Protein AF-A0AAW2GTX5-F1 (afdb_monomer)

Foldseek 3Di:
DPPPCDPVNLLVVLLPDPDLVVLLVSLCVNVHDDPVSNVVSVVSVVVSVVVVVVPPPCPPPDPVVPDDPPDDVPDDDDDDDDDDDDDDDDPDDPDDDPCCPVVDDPPDDPPDDPPPPDPPDDDD

pLDDT: mean 73.13, std 18.09, range [38.38, 96.94]

Sequence (124 aa):
MHYAFAVPTFVTFLRDLETPYEVKEYVRVYVGDTKQSMEFAKQFLEKRSKLRSAQRPQAQADDLCKPAPAVNPNASTEFQEVKGKSKKPKKGKMFKVDNRILGFSVTAAPDRINVGDRDYGEGV

Organism: NCBI:txid286306

Structure (mmCIF, N/CA/C/O backbone):
data_AF-A0AAW2GTX5-F1
#
_entry.id   AF-A0AAW2GTX5-F1
#
loop_
_atom_site.group_PDB
_atom_site.id
_atom_site.type_symbol
_atom_site.label_atom_id
_atom_site.label_alt_id
_atom_site.label_comp_id
_atom_site.label_asym_id
_atom_site.label_entity_id
_atom_site.label_seq_id
_atom_site.pdbx_PDB_ins_code
_atom_site.Cartn_x
_atom_site.Cartn_y
_atom_site.Cartn_z
_atom_site.occupancy
_atom_site.B_iso_or_equiv
_atom_site.auth_seq_id
_atom_site.auth_comp_id
_atom_site.auth_asym_id
_atom_site.auth_atom_id
_atom_site.pdbx_PDB_model_num
ATOM 1 N N . MET A 1 1 ? -23.403 -18.221 -2.933 1.00 39.31 1 MET A N 1
ATOM 2 C CA . MET A 1 1 ? -22.123 -18.446 -3.637 1.00 39.31 1 MET A CA 1
ATOM 3 C C . MET A 1 1 ? -21.013 -17.726 -2.881 1.00 39.31 1 MET A C 1
ATOM 5 O O . MET A 1 1 ? -20.733 -16.572 -3.171 1.00 39.31 1 MET A O 1
ATOM 9 N N . HIS A 1 2 ? -20.432 -18.358 -1.857 1.00 50.94 2 HIS A N 1
ATOM 10 C CA . HIS A 1 2 ? -19.198 -17.858 -1.248 1.00 50.94 2 HIS A CA 1
ATOM 11 C C . HIS A 1 2 ? -18.059 -18.258 -2.182 1.00 50.94 2 HIS A C 1
ATOM 13 O O . HIS A 1 2 ? -17.589 -19.39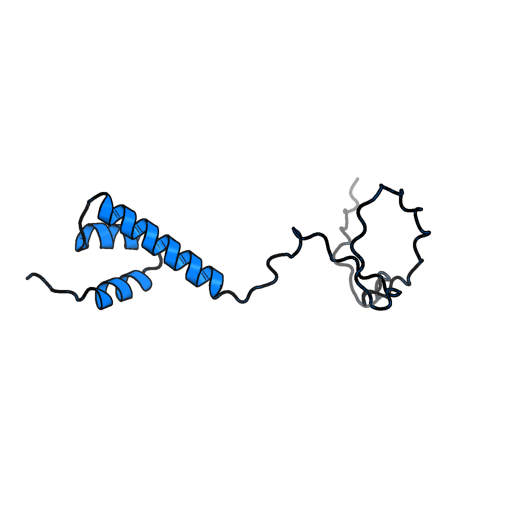3 -2.142 1.00 50.94 2 HIS A O 1
ATOM 19 N N . TYR A 1 3 ? -17.678 -17.360 -3.088 1.00 56.09 3 TYR A N 1
ATOM 20 C CA . TYR A 1 3 ? -16.451 -17.531 -3.848 1.00 56.09 3 TYR A CA 1
ATOM 21 C C . TYR A 1 3 ? -15.309 -17.503 -2.838 1.00 56.09 3 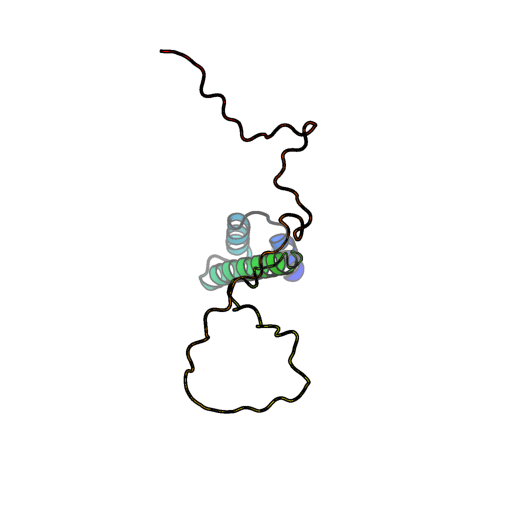TYR A C 1
ATOM 23 O O . TYR A 1 3 ? -14.978 -16.450 -2.298 1.00 56.09 3 TYR A O 1
ATOM 31 N N . ALA A 1 4 ? -14.732 -18.669 -2.549 1.00 58.78 4 ALA A N 1
ATOM 32 C CA . ALA A 1 4 ? -13.454 -18.772 -1.866 1.00 58.78 4 ALA A CA 1
ATOM 33 C C . ALA A 1 4 ? -12.380 -18.239 -2.822 1.00 58.78 4 ALA A C 1
ATOM 35 O O . ALA A 1 4 ? -11.630 -18.988 -3.444 1.00 58.78 4 ALA A O 1
ATOM 36 N N . PHE A 1 5 ? -12.371 -16.923 -3.017 1.00 65.00 5 PHE A N 1
ATOM 37 C CA . PHE A 1 5 ? -11.315 -16.247 -3.735 1.00 65.00 5 PHE A CA 1
ATOM 38 C C . PHE A 1 5 ? -10.067 -16.419 -2.880 1.00 65.00 5 PHE A C 1
ATOM 40 O O . PHE A 1 5 ? -10.000 -15.930 -1.751 1.00 65.00 5 PHE A O 1
ATOM 47 N N . ALA A 1 6 ? -9.115 -17.209 -3.370 1.00 84.19 6 ALA A N 1
ATOM 48 C CA . ALA A 1 6 ? -7.899 -17.470 -2.626 1.00 84.19 6 ALA A CA 1
ATOM 49 C C . ALA A 1 6 ? -7.213 -16.131 -2.306 1.00 84.19 6 ALA A C 1
ATOM 51 O O . ALA A 1 6 ? -7.101 -15.256 -3.169 1.00 84.19 6 ALA A O 1
ATOM 52 N N . VAL A 1 7 ? -6.741 -15.975 -1.065 1.00 84.50 7 VAL A N 1
ATOM 53 C CA . VAL A 1 7 ? -6.067 -14.752 -0.591 1.00 84.50 7 VAL A CA 1
ATOM 54 C C . VAL A 1 7 ? -4.974 -14.261 -1.563 1.00 84.50 7 VAL A C 1
ATOM 56 O O . VAL A 1 7 ? -4.935 -13.060 -1.834 1.00 84.50 7 VAL A O 1
ATOM 59 N N . PRO A 1 8 ? -4.136 -15.128 -2.175 1.00 89.19 8 PRO A N 1
ATOM 60 C CA . PRO A 1 8 ? -3.142 -14.690 -3.161 1.00 89.19 8 PRO A CA 1
ATOM 61 C C . PRO A 1 8 ? -3.743 -14.029 -4.409 1.00 89.19 8 PRO A C 1
ATOM 63 O O . PRO A 1 8 ? -3.176 -13.069 -4.938 1.00 89.19 8 PRO A O 1
ATOM 66 N N . THR A 1 9 ? -4.901 -14.505 -4.868 1.00 91.12 9 THR A N 1
ATOM 67 C CA . THR A 1 9 ? -5.605 -13.936 -6.020 1.00 91.12 9 THR A CA 1
ATOM 68 C C . THR A 1 9 ? -6.149 -12.553 -5.672 1.00 91.12 9 THR A C 1
ATOM 70 O O . THR A 1 9 ? -5.983 -11.622 -6.457 1.00 91.12 9 THR A O 1
ATOM 73 N N . PHE A 1 10 ? -6.714 -12.377 -4.468 1.00 90.69 10 PHE A N 1
ATOM 74 C CA . PHE A 1 10 ? -7.217 -11.074 -4.001 1.00 90.69 10 PHE A CA 1
ATOM 75 C C . PHE A 1 10 ? -6.102 -10.042 -3.912 1.00 90.69 10 PHE A C 1
ATOM 77 O O . PHE A 1 10 ? -6.218 -8.935 -4.427 1.00 90.69 10 PHE A O 1
ATOM 84 N N . VAL A 1 11 ? -4.982 -10.431 -3.308 1.00 91.56 11 VAL A N 1
ATOM 85 C CA . VAL A 1 11 ? -3.820 -9.554 -3.161 1.00 91.56 11 VAL A CA 1
ATOM 86 C C . VAL A 1 11 ? -3.224 -9.190 -4.522 1.00 91.56 11 VAL A C 1
ATOM 88 O O . VAL A 1 11 ? -2.742 -8.074 -4.692 1.00 91.56 11 VAL A O 1
ATOM 91 N N . THR A 1 12 ? -3.260 -10.097 -5.500 1.00 92.44 12 THR A N 1
ATOM 92 C CA . THR A 1 12 ? -2.811 -9.800 -6.868 1.00 92.44 12 THR A CA 1
ATOM 93 C C . THR A 1 12 ? -3.730 -8.793 -7.542 1.00 92.44 12 THR A C 1
ATOM 95 O O . THR A 1 12 ? -3.242 -7.759 -7.974 1.00 92.44 12 THR A O 1
ATOM 98 N N . PHE A 1 13 ? -5.043 -9.006 -7.484 1.00 93.44 13 PHE A N 1
ATOM 99 C CA . PHE A 1 13 ? -6.025 -8.037 -7.967 1.00 93.44 13 PHE A CA 1
ATOM 100 C C . PHE A 1 13 ? -5.845 -6.642 -7.334 1.00 93.44 13 PHE A C 1
ATOM 102 O O . PHE A 1 13 ? -5.796 -5.641 -8.041 1.00 93.44 13 PHE A O 1
ATOM 109 N N . LEU A 1 14 ? -5.656 -6.556 -6.011 1.00 94.38 14 LEU A N 1
ATOM 110 C CA . LEU A 1 14 ? -5.440 -5.271 -5.330 1.00 94.38 14 LEU A CA 1
ATOM 111 C C . LEU A 1 14 ? -4.156 -4.546 -5.769 1.00 94.38 14 LEU A C 1
ATOM 113 O O . LEU A 1 14 ? -4.058 -3.324 -5.619 1.00 94.38 14 LEU A O 1
ATOM 117 N N . ARG A 1 15 ? -3.142 -5.271 -6.263 1.00 92.38 15 ARG A N 1
ATOM 118 C CA . ARG A 1 15 ? -1.906 -4.654 -6.770 1.00 92.38 15 ARG A CA 1
ATOM 119 C C . ARG A 1 15 ? -2.131 -3.920 -8.087 1.00 92.38 15 ARG A C 1
ATOM 121 O O . ARG A 1 15 ? -1.477 -2.898 -8.279 1.00 92.38 15 ARG A O 1
ATOM 128 N N . ASP A 1 16 ? -3.062 -4.398 -8.907 1.00 93.00 16 ASP A N 1
ATOM 129 C CA . ASP A 1 16 ? -3.348 -3.859 -10.240 1.00 93.00 16 ASP A CA 1
ATOM 130 C C . ASP A 1 16 ? -4.255 -2.615 -10.197 1.00 93.00 16 ASP A C 1
ATOM 132 O O . ASP A 1 16 ? -4.331 -1.864 -11.163 1.00 93.00 16 ASP A O 1
ATOM 136 N N . LEU A 1 17 ? -4.905 -2.348 -9.058 1.00 94.69 17 LEU A N 1
ATOM 137 C CA . LEU A 1 17 ? -5.723 -1.149 -8.859 1.00 94.69 17 LEU A CA 1
ATOM 138 C C . LEU A 1 17 ? -4.863 0.115 -8.768 1.00 94.69 17 LEU A C 1
ATOM 140 O O . LEU A 1 17 ? -4.028 0.257 -7.865 1.00 94.69 17 LEU A O 1
ATOM 144 N N . GLU A 1 18 ? -5.111 1.087 -9.640 1.00 87.00 18 GLU A N 1
ATOM 145 C CA . GLU A 1 18 ? -4.313 2.312 -9.690 1.00 87.00 18 GLU A CA 1
ATOM 146 C C . GLU A 1 18 ? -4.636 3.261 -8.534 1.00 87.00 18 GLU A C 1
ATOM 148 O O . GLU A 1 18 ? -3.726 3.842 -7.925 1.00 87.00 18 GLU A O 1
ATOM 153 N N . THR A 1 19 ? -5.913 3.389 -8.165 1.00 93.31 19 THR A N 1
ATOM 154 C CA . THR A 1 19 ? -6.318 4.399 -7.188 1.00 93.31 19 THR A CA 1
ATOM 155 C C . THR A 1 19 ? -6.332 3.863 -5.748 1.00 93.31 19 THR A C 1
ATOM 157 O O . THR A 1 19 ? -6.767 2.741 -5.476 1.00 93.31 19 THR A O 1
ATOM 160 N N . PRO A 1 20 ? -5.888 4.663 -4.758 1.00 93.62 20 PRO A N 1
ATOM 161 C CA . PRO A 1 20 ? -5.986 4.296 -3.343 1.00 93.62 20 PRO A CA 1
ATOM 162 C C . PRO A 1 20 ? -7.424 4.086 -2.854 1.00 93.62 20 PRO A C 1
ATOM 164 O O . PRO A 1 20 ? -7.643 3.365 -1.880 1.00 93.62 20 PRO A O 1
ATOM 167 N N . TYR A 1 21 ? -8.387 4.757 -3.488 1.00 96.25 21 TYR A N 1
ATOM 168 C CA . TYR A 1 21 ? -9.797 4.706 -3.115 1.00 96.25 21 TYR A CA 1
ATOM 169 C C . TYR A 1 21 ? -10.422 3.366 -3.488 1.00 96.25 21 TYR A C 1
ATOM 171 O O . TYR A 1 21 ? -11.062 2.753 -2.639 1.00 96.25 21 TYR A O 1
ATOM 179 N N . GLU A 1 22 ? -10.155 2.867 -4.696 1.00 95.38 22 GLU A N 1
ATOM 180 C CA . GLU A 1 22 ? -10.625 1.548 -5.124 1.00 95.38 22 GLU A CA 1
ATOM 181 C C . GLU A 1 22 ? -10.090 0.455 -4.206 1.00 95.38 22 GLU A C 1
ATOM 183 O O . GLU A 1 22 ? -10.860 -0.371 -3.734 1.00 95.38 22 GLU A O 1
ATOM 188 N N . VAL A 1 23 ? -8.798 0.488 -3.857 1.00 96.19 23 VAL A N 1
ATOM 189 C CA . VAL A 1 23 ? -8.216 -0.489 -2.921 1.00 96.19 23 VAL A CA 1
ATOM 190 C C . VAL A 1 23 ? -8.987 -0.518 -1.598 1.00 96.19 23 VAL A C 1
ATOM 192 O O . VAL A 1 23 ? -9.300 -1.596 -1.097 1.00 96.19 23 VAL A O 1
ATOM 195 N N . LYS A 1 24 ? -9.322 0.648 -1.030 1.00 95.62 24 LYS A N 1
ATOM 196 C CA . LYS A 1 24 ? -10.096 0.724 0.218 1.00 95.62 24 LYS A CA 1
ATOM 197 C C . LYS A 1 24 ? -11.510 0.178 0.049 1.00 95.62 24 LYS A C 1
ATOM 199 O O . LYS A 1 24 ? -11.965 -0.554 0.920 1.00 95.62 24 LYS A O 1
ATOM 204 N N . GLU A 1 25 ? -12.176 0.501 -1.054 1.00 95.12 25 GLU A N 1
ATOM 205 C CA . GLU A 1 25 ? -13.542 0.048 -1.318 1.00 95.12 25 GLU A CA 1
ATOM 206 C C . GLU A 1 25 ? -13.602 -1.466 -1.539 1.00 95.12 25 GLU A C 1
ATOM 208 O O . GLU A 1 25 ? -14.412 -2.149 -0.921 1.00 95.12 25 GLU A O 1
ATOM 213 N N . TYR A 1 26 ? -12.679 -2.027 -2.322 1.00 95.38 26 TYR A N 1
ATOM 214 C CA . TYR A 1 26 ? -12.585 -3.473 -2.513 1.00 95.38 26 TYR A CA 1
ATOM 215 C C . TYR A 1 26 ? -12.232 -4.198 -1.211 1.00 95.38 26 TYR A C 1
ATOM 217 O O . TYR A 1 26 ? -12.801 -5.245 -0.914 1.00 95.38 26 TYR A O 1
ATOM 225 N N . VAL A 1 27 ? -11.355 -3.640 -0.375 1.00 95.19 27 VAL A N 1
ATOM 226 C CA . VAL A 1 27 ? -11.116 -4.201 0.962 1.00 95.19 27 VAL A CA 1
ATOM 227 C C . VAL A 1 27 ? -12.385 -4.139 1.819 1.00 95.19 27 VAL A C 1
ATOM 229 O O . VAL A 1 27 ? -12.736 -5.133 2.448 1.00 95.19 27 VAL A O 1
ATOM 232 N N . ARG A 1 28 ? -13.124 -3.027 1.806 1.00 94.69 28 ARG A N 1
ATOM 233 C CA . ARG A 1 28 ? -14.381 -2.877 2.554 1.00 94.69 28 ARG A CA 1
ATOM 234 C C . ARG A 1 28 ? -15.450 -3.878 2.105 1.00 94.69 28 ARG A C 1
ATOM 236 O O . ARG A 1 28 ? -16.102 -4.481 2.950 1.00 94.69 28 ARG A O 1
ATOM 243 N N . VAL A 1 29 ? -15.601 -4.086 0.797 1.00 93.50 29 VAL A N 1
ATOM 244 C CA . VAL A 1 29 ? -16.616 -4.977 0.209 1.00 93.50 29 VAL A CA 1
ATOM 245 C C . VAL A 1 29 ? -16.281 -6.456 0.426 1.00 93.50 29 VAL A C 1
ATOM 247 O O . VAL A 1 29 ? -17.174 -7.236 0.741 1.00 93.50 29 VAL A O 1
ATOM 250 N N . TYR A 1 30 ? -15.012 -6.851 0.270 1.00 91.44 30 TYR A N 1
ATOM 251 C CA . TYR A 1 30 ? -14.615 -8.266 0.282 1.00 91.44 30 TYR A CA 1
ATOM 252 C C . TYR A 1 30 ? -14.055 -8.753 1.627 1.00 91.44 30 TYR A C 1
ATOM 254 O O . TYR A 1 30 ? -14.164 -9.937 1.933 1.00 91.44 30 TYR A O 1
ATOM 262 N N . VAL A 1 31 ? -13.460 -7.865 2.432 1.00 91.12 31 VAL A N 1
ATOM 263 C CA . VAL A 1 31 ? -12.924 -8.183 3.773 1.00 91.12 31 VAL A CA 1
ATOM 264 C C . VAL A 1 31 ? -13.862 -7.684 4.878 1.00 91.12 31 VAL A C 1
ATOM 266 O O . VAL A 1 31 ? -13.949 -8.300 5.937 1.00 91.12 31 VAL A O 1
ATOM 269 N N . GLY A 1 32 ? -14.584 -6.588 4.635 1.00 93.00 32 GLY A N 1
ATOM 270 C CA . GLY A 1 32 ? -15.579 -6.020 5.545 1.00 93.00 32 GLY A CA 1
ATOM 271 C C . GLY A 1 32 ? -15.226 -4.612 6.025 1.00 93.00 32 GLY A C 1
ATOM 272 O O . GLY A 1 32 ? -14.073 -4.183 5.966 1.00 93.00 32 GLY A O 1
ATOM 273 N N . ASP A 1 33 ? -16.221 -3.901 6.554 1.00 95.00 33 ASP A N 1
ATOM 274 C CA . ASP A 1 33 ? -16.097 -2.525 7.050 1.00 95.00 33 ASP A CA 1
ATOM 275 C C . ASP A 1 33 ? -15.724 -2.492 8.541 1.00 95.00 33 ASP A C 1
ATOM 277 O O . ASP A 1 33 ? -16.516 -2.152 9.420 1.00 95.00 33 ASP A O 1
ATOM 281 N N . THR A 1 34 ? -14.508 -2.943 8.849 1.00 96.44 34 THR A N 1
ATOM 282 C CA . THR A 1 34 ? -13.964 -2.918 10.212 1.00 96.44 34 THR A CA 1
ATOM 283 C C . THR A 1 34 ? -12.732 -2.028 10.283 1.00 96.44 34 THR A C 1
ATOM 285 O O . THR A 1 34 ? -12.018 -1.841 9.295 1.00 96.44 34 THR A O 1
ATOM 288 N N . LYS A 1 35 ? -12.414 -1.529 11.484 1.00 95.44 35 LYS A N 1
ATOM 289 C CA . LYS A 1 35 ? -11.167 -0.778 11.712 1.00 95.44 35 LYS A CA 1
ATOM 290 C C . LYS A 1 35 ? -9.932 -1.571 11.267 1.00 95.44 35 LYS A C 1
ATOM 292 O O . LYS A 1 35 ? -9.031 -0.986 10.679 1.00 95.44 35 LYS A O 1
ATOM 297 N N . GLN A 1 36 ? -9.927 -2.889 11.483 1.00 95.88 36 GLN A N 1
ATOM 298 C CA . GLN A 1 36 ? -8.824 -3.768 11.084 1.00 95.88 36 GLN A CA 1
ATOM 299 C C . GLN A 1 36 ? -8.690 -3.861 9.559 1.00 95.88 36 GLN A C 1
ATOM 301 O O . GLN A 1 36 ? -7.585 -3.736 9.037 1.00 95.88 36 GLN A O 1
ATOM 306 N N . SER A 1 37 ? -9.803 -4.001 8.831 1.00 95.06 37 SER A N 1
ATOM 307 C CA . SER A 1 37 ? -9.803 -4.013 7.361 1.00 95.06 37 SER A CA 1
ATOM 308 C C . SER A 1 37 ? -9.290 -2.689 6.787 1.00 95.06 37 SER A C 1
ATOM 310 O O . SER A 1 37 ? -8.468 -2.667 5.869 1.00 95.06 37 SER A O 1
ATOM 312 N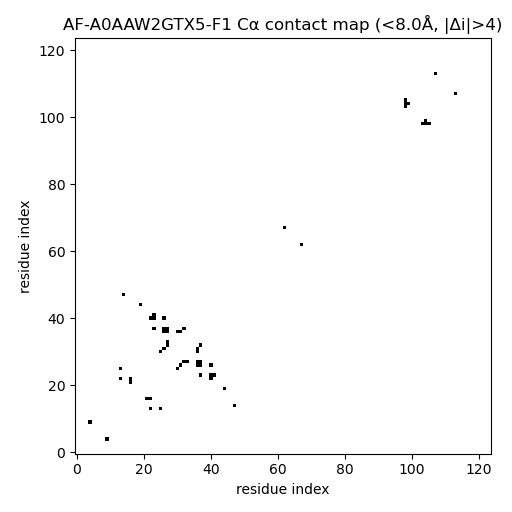 N . MET A 1 38 ? -9.718 -1.564 7.366 1.00 94.81 38 MET A N 1
ATOM 313 C CA . MET A 1 38 ? -9.279 -0.233 6.937 1.00 94.81 38 MET A CA 1
ATOM 314 C C . MET A 1 38 ? -7.800 0.021 7.247 1.00 94.81 38 MET A C 1
ATOM 316 O O . MET A 1 38 ? -7.090 0.647 6.454 1.00 94.81 38 MET A O 1
ATOM 320 N N . GLU A 1 39 ? -7.311 -0.492 8.374 1.00 96.94 39 GLU A N 1
ATOM 321 C CA . GLU A 1 39 ? -5.896 -0.440 8.728 1.00 96.94 39 GLU A CA 1
ATOM 322 C C . GLU A 1 39 ? -5.048 -1.319 7.802 1.00 96.94 39 GLU A C 1
ATOM 324 O O . GLU A 1 39 ? -4.011 -0.865 7.312 1.00 96.94 39 GLU A O 1
ATOM 329 N N . PHE A 1 40 ? -5.528 -2.517 7.459 1.00 95.81 40 PHE A N 1
ATOM 330 C CA . PHE A 1 40 ? -4.911 -3.362 6.439 1.00 95.81 40 PHE A CA 1
ATOM 331 C C . PHE A 1 40 ? -4.789 -2.628 5.097 1.00 95.81 40 PHE A C 1
ATOM 333 O O . PHE A 1 40 ? -3.698 -2.583 4.529 1.00 95.81 40 PHE A O 1
ATOM 340 N N . ALA A 1 41 ? -5.859 -1.987 4.611 1.00 96.06 41 ALA A N 1
ATOM 341 C CA . ALA A 1 41 ? -5.820 -1.226 3.359 1.00 96.06 41 ALA A CA 1
ATOM 342 C C . ALA A 1 41 ? -4.770 -0.099 3.401 1.00 96.06 41 ALA A C 1
ATOM 344 O O . ALA A 1 41 ? -4.030 0.111 2.436 1.00 96.06 41 ALA A O 1
ATOM 345 N N . LYS A 1 42 ? -4.656 0.602 4.538 1.00 96.44 42 LYS A N 1
ATOM 346 C CA . LYS A 1 42 ? -3.634 1.638 4.750 1.00 96.44 42 LYS A CA 1
ATOM 347 C C . LYS A 1 42 ? -2.220 1.052 4.683 1.00 96.44 42 LYS A C 1
ATOM 349 O O . LYS A 1 42 ? -1.388 1.565 3.936 1.00 96.44 42 LYS A O 1
ATOM 354 N N . GLN A 1 43 ? -1.956 -0.023 5.423 1.00 96.94 43 GLN A N 1
ATOM 355 C CA . GLN A 1 43 ? -0.646 -0.678 5.446 1.00 96.94 43 GLN A CA 1
ATOM 356 C C . GLN A 1 43 ? -0.275 -1.276 4.081 1.00 96.94 43 GLN A C 1
ATOM 358 O O . GLN A 1 43 ? 0.886 -1.220 3.673 1.00 96.94 43 GLN A O 1
ATOM 363 N N . PHE A 1 44 ? -1.251 -1.818 3.348 1.00 95.62 44 PHE A N 1
ATOM 364 C CA . PHE A 1 44 ? -1.059 -2.335 1.996 1.00 95.62 44 PHE A CA 1
ATOM 365 C C . PHE A 1 44 ? -0.564 -1.238 1.045 1.00 95.62 44 PHE A C 1
ATOM 367 O O . PHE A 1 44 ? 0.459 -1.405 0.377 1.00 95.62 44 PHE A O 1
ATOM 374 N N . LEU A 1 45 ? -1.238 -0.084 1.035 1.00 95.38 45 LEU A N 1
ATOM 375 C CA . LEU A 1 45 ? -0.846 1.071 0.223 1.00 95.38 45 LEU A CA 1
ATOM 376 C C . LEU A 1 45 ? 0.523 1.632 0.634 1.00 95.38 45 LEU A C 1
ATOM 378 O O . LEU A 1 45 ? 1.316 2.010 -0.230 1.00 95.38 45 LEU A O 1
ATOM 382 N N . GLU A 1 46 ? 0.831 1.642 1.932 1.00 94.94 46 GLU A N 1
ATOM 383 C CA . GLU A 1 46 ? 2.135 2.068 2.443 1.00 94.94 46 GLU A CA 1
ATOM 384 C C . GLU A 1 46 ? 3.264 1.148 1.951 1.00 94.94 46 GLU A C 1
ATOM 386 O O . GLU A 1 46 ? 4.273 1.625 1.425 1.00 94.94 46 GLU A O 1
ATOM 391 N N . LYS A 1 47 ? 3.081 -0.178 2.048 1.00 94.44 47 LYS A N 1
ATOM 392 C CA . LYS A 1 47 ? 4.036 -1.162 1.513 1.00 94.44 47 LYS A CA 1
ATOM 393 C C . LYS A 1 47 ? 4.196 -1.019 -0.000 1.00 94.44 47 LYS A C 1
ATOM 395 O O . LYS A 1 47 ? 5.324 -1.016 -0.490 1.00 94.44 47 LYS A O 1
ATOM 400 N N . ARG A 1 48 ? 3.095 -0.836 -0.738 1.00 92.19 48 ARG A N 1
ATOM 401 C CA . ARG A 1 48 ? 3.111 -0.616 -2.194 1.00 92.19 48 ARG A CA 1
ATOM 402 C C . ARG A 1 48 ? 3.924 0.622 -2.575 1.00 92.19 48 ARG A C 1
ATOM 404 O O . ARG A 1 48 ? 4.750 0.551 -3.483 1.00 92.19 48 ARG A O 1
ATOM 411 N N . SER A 1 49 ? 3.734 1.729 -1.857 1.00 91.50 49 SER A N 1
ATOM 412 C CA . SER A 1 49 ? 4.495 2.966 -2.064 1.00 91.50 49 SER A CA 1
ATOM 413 C C . SER A 1 49 ? 5.996 2.751 -1.849 1.00 91.50 49 SER A C 1
ATOM 415 O O . SER A 1 49 ? 6.791 3.091 -2.725 1.00 91.50 49 SER A O 1
ATOM 417 N N . LYS A 1 50 ? 6.379 2.086 -0.746 1.00 91.81 50 LYS A N 1
ATOM 418 C CA . LYS A 1 50 ? 7.783 1.767 -0.423 1.00 91.81 50 LYS A CA 1
ATOM 419 C C . LYS A 1 50 ? 8.453 0.920 -1.505 1.00 91.81 50 LYS A C 1
ATOM 421 O O . LYS A 1 50 ? 9.561 1.240 -1.932 1.00 91.81 50 LYS A O 1
ATOM 426 N N . LEU A 1 51 ? 7.773 -0.124 -1.982 1.00 88.88 51 LEU A N 1
ATOM 427 C CA . LEU A 1 51 ? 8.282 -0.979 -3.060 1.00 88.88 51 LEU A CA 1
ATOM 428 C C . LEU A 1 51 ? 8.482 -0.188 -4.357 1.00 88.88 51 LEU A C 1
ATOM 430 O O . LEU A 1 51 ? 9.524 -0.311 -4.996 1.00 88.88 51 LEU A O 1
ATOM 434 N N . ARG A 1 52 ? 7.532 0.686 -4.711 1.00 87.31 52 ARG A N 1
ATOM 435 C CA . ARG A 1 52 ? 7.636 1.531 -5.908 1.00 87.31 52 ARG A CA 1
ATOM 436 C C . ARG A 1 52 ? 8.746 2.578 -5.789 1.00 87.31 52 ARG A C 1
ATOM 438 O O . ARG A 1 52 ? 9.418 2.866 -6.773 1.00 87.31 52 ARG A O 1
ATOM 445 N N . SER A 1 53 ? 8.965 3.140 -4.598 1.00 85.12 53 SER A N 1
ATOM 446 C CA . SER A 1 53 ? 10.094 4.044 -4.352 1.00 85.12 53 SER A CA 1
ATOM 447 C C . SER A 1 53 ? 11.443 3.330 -4.375 1.00 85.12 53 SER A C 1
ATOM 449 O O . SER A 1 53 ? 12.400 3.916 -4.860 1.00 85.12 53 SER A O 1
ATOM 451 N N . ALA A 1 54 ? 11.515 2.082 -3.905 1.00 85.06 54 ALA A N 1
ATOM 452 C CA . ALA A 1 54 ? 12.744 1.290 -3.903 1.00 85.06 54 ALA A CA 1
ATOM 453 C C . ALA A 1 54 ? 13.124 0.768 -5.300 1.00 85.06 54 ALA A C 1
ATOM 455 O O . ALA A 1 54 ? 14.299 0.569 -5.579 1.00 85.06 54 ALA A O 1
ATOM 456 N N . GLN A 1 55 ? 12.137 0.550 -6.177 1.00 78.50 55 GLN A N 1
ATOM 457 C CA . GLN A 1 55 ? 12.364 0.157 -7.572 1.00 78.50 55 GLN A CA 1
ATOM 458 C C . GLN A 1 55 ? 12.761 1.318 -8.481 1.00 78.50 55 GLN A C 1
ATOM 460 O O . GLN A 1 55 ? 13.257 1.077 -9.582 1.00 78.50 55 GLN A O 1
ATOM 465 N N . ARG A 1 56 ? 12.563 2.573 -8.056 1.00 73.25 56 ARG A N 1
ATOM 466 C CA . ARG A 1 56 ? 13.212 3.672 -8.764 1.00 73.25 56 ARG A CA 1
ATOM 467 C C . ARG A 1 56 ? 14.717 3.483 -8.567 1.00 73.25 56 ARG A C 1
ATOM 469 O O . ARG A 1 56 ? 15.133 3.412 -7.409 1.00 73.25 56 ARG A O 1
ATOM 476 N N . PRO A 1 57 ?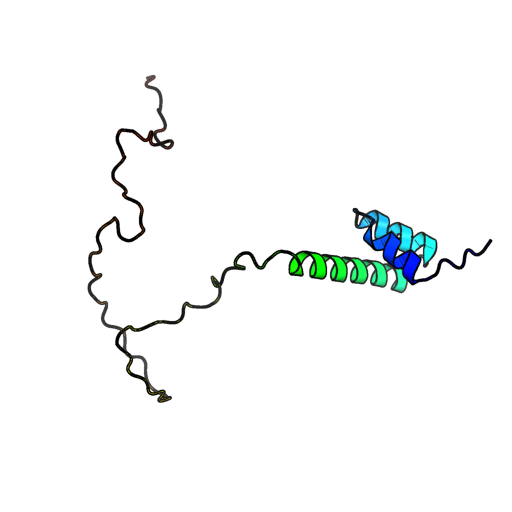 15.525 3.386 -9.646 1.00 64.62 57 PRO A N 1
ATOM 477 C CA . PRO A 1 57 ? 16.969 3.455 -9.494 1.00 64.62 57 PRO A CA 1
ATOM 478 C C . PRO A 1 57 ? 17.236 4.684 -8.643 1.00 64.62 57 PRO A C 1
ATOM 480 O O . PRO A 1 57 ? 16.588 5.713 -8.849 1.00 64.62 57 PRO A O 1
ATOM 483 N N . GLN A 1 58 ? 18.078 4.505 -7.631 1.00 58.41 58 GLN A N 1
ATOM 484 C CA . GLN A 1 58 ? 18.479 5.500 -6.652 1.00 58.41 58 GLN A CA 1
ATOM 485 C C . GLN A 1 58 ? 19.111 6.676 -7.409 1.00 58.41 58 GLN A C 1
ATOM 487 O O . GLN A 1 58 ? 20.326 6.804 -7.500 1.00 58.41 58 GLN A O 1
ATOM 492 N N . ALA A 1 59 ? 18.275 7.490 -8.049 1.00 51.81 59 ALA A N 1
ATOM 493 C CA . ALA A 1 59 ? 18.638 8.722 -8.698 1.00 51.81 59 ALA A CA 1
ATOM 494 C C . ALA A 1 59 ? 18.987 9.616 -7.535 1.00 51.81 59 ALA A C 1
ATOM 496 O O . ALA A 1 59 ? 18.074 10.150 -6.910 1.00 51.81 59 ALA A O 1
ATOM 497 N N . GLN A 1 60 ? 20.279 9.580 -7.181 1.00 51.97 60 GLN A N 1
ATOM 498 C CA . GLN A 1 60 ? 20.968 10.498 -6.292 1.00 51.97 60 GLN A CA 1
ATOM 499 C C . GLN A 1 60 ? 19.972 11.136 -5.336 1.00 51.97 60 GLN A C 1
ATOM 501 O O . GLN A 1 60 ? 19.572 12.282 -5.515 1.00 51.97 60 GLN A O 1
ATOM 506 N N . ALA A 1 61 ? 19.483 10.348 -4.373 1.00 47.75 61 ALA A N 1
ATOM 507 C CA . ALA A 1 61 ? 18.902 10.948 -3.192 1.00 47.75 61 ALA A CA 1
ATOM 508 C C . ALA A 1 61 ? 20.080 11.659 -2.542 1.00 47.75 61 ALA A C 1
ATOM 510 O O . ALA A 1 61 ? 20.876 11.034 -1.847 1.00 47.75 61 ALA A O 1
ATOM 511 N N . ASP A 1 62 ? 20.234 12.904 -2.971 1.00 48.69 62 ASP A N 1
ATOM 512 C CA . ASP A 1 62 ? 21.117 13.936 -2.506 1.00 48.69 62 ASP A CA 1
ATOM 513 C C . ASP A 1 62 ? 21.807 13.537 -1.201 1.00 48.69 62 ASP A C 1
ATOM 515 O O . ASP A 1 62 ? 21.245 13.635 -0.107 1.00 48.69 62 ASP A O 1
ATOM 519 N N . ASP A 1 63 ? 23.091 13.205 -1.318 1.00 53.41 63 ASP A N 1
ATOM 520 C CA . ASP A 1 63 ? 24.086 13.341 -0.251 1.00 53.41 63 ASP A CA 1
ATOM 521 C C . ASP A 1 63 ? 24.218 14.824 0.198 1.00 53.41 63 ASP A C 1
ATOM 523 O O . ASP A 1 63 ? 25.229 15.233 0.751 1.00 53.41 63 ASP A O 1
ATOM 527 N N . LEU A 1 64 ? 23.192 15.663 0.001 1.00 57.09 64 LEU A N 1
ATOM 528 C CA . LEU A 1 64 ? 23.138 17.063 0.406 1.00 57.09 64 LEU A CA 1
ATOM 529 C C . LEU A 1 64 ? 22.982 17.218 1.926 1.00 57.09 64 LEU A C 1
ATOM 531 O O . LEU A 1 64 ? 23.275 18.279 2.470 1.00 57.09 64 LEU A O 1
ATOM 535 N N . CYS A 1 65 ? 22.549 16.170 2.637 1.00 59.81 65 CYS A N 1
ATOM 536 C CA . CYS A 1 65 ? 22.460 16.184 4.102 1.00 59.81 65 CYS A CA 1
ATOM 537 C C . CYS A 1 65 ? 23.692 15.575 4.796 1.00 59.81 65 CYS A C 1
ATOM 539 O O . CYS A 1 65 ? 23.806 15.642 6.021 1.00 59.81 65 CYS A O 1
ATOM 541 N N . LYS A 1 66 ? 24.644 15.010 4.044 1.00 54.09 66 LYS A N 1
ATOM 542 C CA . LYS A 1 66 ? 25.922 14.585 4.619 1.00 54.09 66 LYS A CA 1
ATOM 543 C C . LYS A 1 66 ? 26.968 15.653 4.319 1.00 54.09 66 LYS A C 1
ATOM 545 O O . LYS A 1 66 ? 27.157 15.996 3.155 1.00 54.09 66 LYS A O 1
ATOM 550 N N . PRO A 1 67 ? 27.665 16.205 5.328 1.00 56.62 67 PRO A N 1
ATOM 551 C CA . PRO A 1 67 ? 28.816 17.047 5.043 1.00 56.62 67 PRO A CA 1
ATOM 552 C C . PRO A 1 67 ? 29.811 16.222 4.218 1.00 56.62 67 PRO A C 1
ATOM 554 O O . PRO A 1 67 ? 30.173 15.111 4.610 1.00 56.62 67 PRO A O 1
ATOM 557 N N . ALA A 1 68 ? 30.203 16.751 3.058 1.00 60.69 68 ALA A N 1
ATOM 558 C CA . ALA A 1 68 ? 31.142 16.094 2.159 1.00 60.69 68 ALA A CA 1
ATOM 559 C C . ALA A 1 68 ? 32.419 15.680 2.922 1.00 60.69 68 ALA A C 1
ATOM 561 O O . ALA A 1 68 ? 32.956 16.496 3.683 1.00 60.69 68 ALA A O 1
ATOM 562 N N . PRO A 1 69 ? 32.934 14.449 2.735 1.00 59.03 69 PRO A N 1
ATOM 563 C CA . PRO A 1 69 ? 34.206 14.045 3.319 1.00 59.03 69 PRO A CA 1
ATOM 564 C C . PRO A 1 69 ? 35.313 14.977 2.822 1.00 59.03 69 PRO A C 1
ATOM 566 O O . PRO A 1 69 ? 35.517 15.128 1.617 1.00 59.03 69 PRO A O 1
ATOM 569 N N . ALA A 1 70 ? 36.029 15.621 3.743 1.00 60.81 70 ALA A N 1
ATOM 570 C CA . ALA A 1 70 ? 37.160 16.471 3.400 1.00 60.81 70 ALA A CA 1
ATOM 571 C C . ALA A 1 70 ? 38.328 15.598 2.912 1.00 60.81 70 ALA A C 1
ATOM 573 O O . ALA A 1 70 ? 39.134 15.118 3.707 1.00 60.81 70 ALA A O 1
ATOM 574 N N . VAL A 1 71 ? 38.415 15.369 1.602 1.00 55.88 71 VAL A N 1
ATOM 575 C CA . VAL A 1 71 ? 39.564 14.696 0.986 1.00 55.88 71 VAL A CA 1
ATOM 576 C C . VAL A 1 71 ? 40.712 15.700 0.912 1.00 55.88 71 VAL A C 1
ATOM 578 O O . VAL A 1 71 ? 40.676 16.651 0.134 1.00 55.88 71 VAL A O 1
ATOM 581 N N . ASN A 1 72 ? 41.722 15.515 1.762 1.00 59.66 72 ASN A N 1
ATOM 582 C CA . ASN A 1 72 ? 42.944 16.312 1.747 1.00 59.66 72 ASN A CA 1
ATOM 583 C C . ASN A 1 72 ? 43.999 15.565 0.907 1.00 59.66 72 ASN A C 1
ATOM 585 O O . ASN A 1 72 ? 44.404 14.475 1.312 1.00 59.66 72 ASN A O 1
ATOM 589 N N . PRO A 1 73 ? 44.462 16.100 -0.237 1.00 56.50 73 PRO A N 1
ATOM 590 C CA . PRO A 1 73 ? 45.341 15.373 -1.161 1.00 56.50 73 PRO A CA 1
ATOM 591 C C . PRO A 1 73 ? 46.749 15.066 -0.615 1.00 56.50 73 PRO A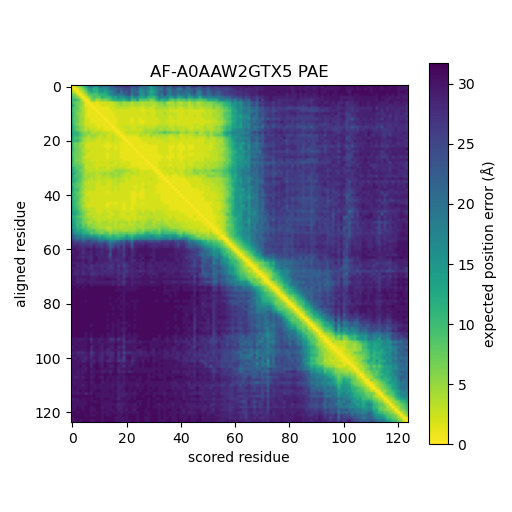 C 1
ATOM 593 O O . PRO A 1 73 ? 47.514 14.387 -1.288 1.00 56.50 73 PRO A O 1
ATOM 596 N N . ASN A 1 74 ? 47.087 15.510 0.603 1.00 56.41 74 ASN A N 1
ATOM 597 C CA . ASN A 1 74 ? 48.397 15.285 1.229 1.00 56.41 74 ASN A CA 1
ATOM 598 C C . ASN A 1 74 ? 48.377 14.349 2.455 1.00 56.41 74 ASN A C 1
ATOM 600 O O . ASN A 1 74 ? 49.351 14.321 3.206 1.00 56.41 74 ASN A O 1
ATOM 604 N N . ALA A 1 75 ? 47.301 13.601 2.711 1.00 50.78 75 ALA A N 1
ATOM 605 C CA . ALA A 1 75 ? 47.272 12.687 3.853 1.00 50.78 75 ALA A CA 1
ATOM 606 C C . ALA A 1 75 ? 47.890 11.325 3.490 1.00 50.78 75 ALA A C 1
ATOM 608 O O . ALA A 1 75 ? 47.213 10.440 2.971 1.00 50.78 75 ALA A O 1
ATOM 609 N N . SER A 1 76 ? 49.180 11.154 3.786 1.00 49.91 76 SER A N 1
ATOM 610 C CA . SER A 1 76 ? 49.771 9.826 3.952 1.00 49.91 76 SER A CA 1
ATOM 611 C C . SER A 1 76 ? 49.026 9.083 5.065 1.00 49.91 76 SER A C 1
ATOM 613 O O . SER A 1 76 ? 48.839 9.616 6.157 1.00 49.91 76 SER A O 1
ATOM 615 N N . THR A 1 77 ? 48.593 7.869 4.742 1.00 53.03 77 THR A N 1
ATOM 616 C CA . THR A 1 77 ? 48.030 6.833 5.614 1.00 53.03 77 THR A CA 1
ATOM 617 C C . THR A 1 77 ? 48.608 6.830 7.030 1.00 53.03 77 THR A C 1
ATOM 619 O O . THR A 1 77 ? 49.743 6.401 7.182 1.00 53.03 77 THR A O 1
ATOM 622 N N . GLU A 1 78 ? 47.823 7.236 8.034 1.00 45.00 78 GLU A N 1
ATOM 623 C CA . GLU A 1 78 ? 47.736 6.611 9.368 1.00 45.00 78 GLU A CA 1
ATOM 624 C C . GLU A 1 78 ? 46.634 7.306 10.190 1.00 45.00 78 GLU A C 1
ATOM 626 O O . GLU A 1 78 ? 46.600 8.530 10.317 1.00 45.00 78 GLU A O 1
ATOM 631 N N . PHE A 1 79 ? 45.680 6.532 10.707 1.00 42.56 79 PHE A N 1
ATOM 632 C CA . PHE A 1 79 ? 44.574 7.034 11.523 1.00 42.56 79 PHE A CA 1
ATOM 633 C C . PHE A 1 79 ? 45.066 7.196 12.968 1.00 42.56 79 PHE A C 1
ATOM 635 O O . PHE A 1 79 ? 45.383 6.202 13.616 1.00 42.56 79 PHE A O 1
ATOM 642 N N . GLN A 1 80 ? 45.100 8.423 13.496 1.00 41.69 80 GLN A N 1
ATOM 643 C CA . GLN A 1 80 ? 45.325 8.658 14.924 1.00 41.69 80 GLN A CA 1
ATOM 644 C C . GLN A 1 80 ? 44.221 9.556 15.489 1.00 41.69 80 GLN A C 1
ATOM 646 O O . GLN A 1 80 ? 44.116 10.744 15.180 1.00 41.69 80 GLN A O 1
ATOM 651 N N . GLU A 1 81 ? 43.361 8.955 16.309 1.00 50.41 81 GLU A N 1
ATOM 652 C CA . GLU A 1 81 ? 42.289 9.629 17.030 1.00 50.41 81 GLU A CA 1
ATOM 653 C C . GLU A 1 81 ? 42.896 10.503 18.139 1.00 50.41 81 GLU A C 1
ATOM 655 O O . GLU A 1 81 ? 43.404 9.998 19.140 1.00 50.41 81 GLU A O 1
ATOM 660 N N . VAL A 1 82 ? 42.871 11.830 17.967 1.00 38.38 82 VAL A N 1
ATOM 661 C CA . VAL A 1 82 ? 43.318 12.772 19.003 1.00 38.38 82 VAL A CA 1
ATOM 662 C C . VAL A 1 82 ? 42.223 13.774 19.360 1.00 38.38 82 VAL A C 1
ATOM 664 O O . VAL A 1 82 ? 41.910 14.730 18.653 1.00 38.38 82 VAL A O 1
ATOM 667 N N . LYS A 1 83 ? 41.645 13.542 20.538 1.00 46.62 83 LYS A N 1
ATOM 668 C CA . LYS A 1 83 ? 40.825 14.471 21.314 1.00 46.62 83 LYS A CA 1
ATOM 669 C C . LYS A 1 83 ? 41.613 15.766 21.566 1.00 46.62 83 LYS A C 1
ATOM 671 O O . LYS A 1 83 ? 42.538 15.765 22.373 1.00 46.62 83 LYS A O 1
ATOM 676 N N . GLY A 1 84 ? 41.231 16.892 20.952 1.00 48.53 84 GLY A N 1
ATOM 677 C CA . GLY A 1 84 ? 41.750 18.188 21.406 1.00 48.53 84 GLY A CA 1
ATOM 678 C C . GLY A 1 84 ? 41.601 19.403 20.487 1.00 48.53 84 GLY A C 1
ATOM 679 O O . GLY A 1 84 ? 42.268 19.508 19.469 1.00 48.53 84 GLY A O 1
ATOM 680 N N . LYS A 1 85 ? 40.853 20.389 21.001 1.00 45.25 85 LYS A N 1
ATOM 681 C CA . LYS A 1 85 ? 41.022 21.851 20.850 1.00 45.25 85 LYS A CA 1
ATOM 682 C C . LYS A 1 85 ? 40.957 22.456 19.437 1.00 45.25 85 LYS A C 1
ATOM 684 O O . LYS A 1 85 ? 41.875 22.392 18.628 1.00 45.25 85 LYS A O 1
ATOM 689 N N . SER A 1 86 ? 39.880 23.216 19.251 1.00 52.28 86 SER A N 1
ATOM 690 C CA . SER A 1 86 ? 39.606 24.180 18.187 1.00 52.28 86 SER A CA 1
ATOM 691 C C . SER A 1 86 ? 40.811 25.072 17.850 1.00 52.28 86 SER A C 1
ATOM 693 O O . SER A 1 86 ? 41.136 26.019 18.567 1.00 52.28 86 SER A O 1
ATOM 695 N N . LYS A 1 87 ? 41.437 24.818 16.695 1.00 53.88 87 LYS A N 1
ATOM 696 C CA . LYS A 1 87 ? 42.302 25.784 16.005 1.00 53.88 87 LYS A CA 1
ATOM 697 C C . LYS A 1 87 ? 41.538 26.355 14.814 1.00 53.88 87 LYS A C 1
ATOM 699 O O . LYS A 1 87 ? 41.120 25.616 13.929 1.00 53.88 87 LYS A O 1
ATOM 704 N N . LYS A 1 88 ? 41.344 27.679 14.805 1.00 61.69 88 LYS A N 1
ATOM 705 C CA . LYS A 1 88 ? 40.728 28.403 13.684 1.00 61.69 88 LYS A CA 1
ATOM 706 C C . LYS A 1 88 ? 41.533 28.125 12.403 1.00 61.69 88 LYS A C 1
ATOM 708 O O . LYS A 1 88 ? 42.740 28.387 12.409 1.00 61.69 88 LYS A O 1
ATOM 713 N N . PRO A 1 89 ? 40.917 27.635 11.315 1.00 61.03 89 PRO A N 1
ATOM 714 C CA . PRO A 1 89 ? 41.628 27.464 10.059 1.00 61.03 89 PR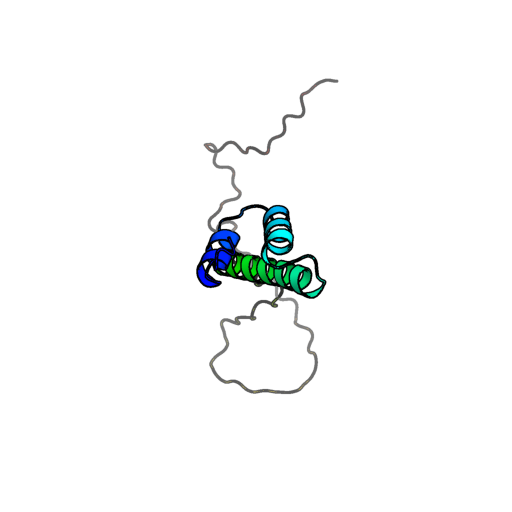O A CA 1
ATOM 715 C C . PRO A 1 89 ? 42.033 28.839 9.513 1.00 61.03 89 PRO A C 1
ATOM 717 O O . PRO A 1 89 ? 41.205 29.741 9.368 1.00 61.03 89 PRO A O 1
ATOM 720 N N . LYS A 1 90 ? 43.329 29.011 9.225 1.00 64.94 90 LYS A N 1
ATOM 721 C CA . LYS A 1 90 ? 43.835 30.141 8.437 1.00 64.94 90 LYS A CA 1
ATOM 722 C C . LYS A 1 90 ? 43.118 30.101 7.088 1.00 64.94 90 LYS A C 1
ATOM 724 O O . LYS A 1 90 ? 43.232 29.113 6.369 1.00 64.94 90 LYS A O 1
ATOM 729 N N . LYS A 1 91 ? 42.381 31.165 6.760 1.00 63.69 91 LYS A N 1
ATOM 730 C CA . LYS A 1 91 ? 41.693 31.330 5.475 1.00 63.69 91 LYS A CA 1
ATOM 731 C C . LYS A 1 91 ? 42.752 31.276 4.365 1.00 63.69 91 LYS A C 1
ATOM 733 O O . LYS A 1 91 ? 43.511 32.227 4.186 1.00 63.69 91 LYS A O 1
ATOM 738 N N . GLY A 1 92 ? 42.874 30.126 3.704 1.00 69.81 92 GLY A N 1
ATOM 739 C CA . GLY A 1 92 ? 43.776 29.950 2.571 1.00 69.81 92 GLY A CA 1
ATOM 740 C C . GLY A 1 92 ? 43.376 30.898 1.446 1.00 69.81 92 GLY A C 1
ATOM 741 O O . GLY A 1 92 ? 42.187 31.135 1.223 1.00 69.81 92 GLY A O 1
ATOM 742 N N . LYS A 1 93 ? 44.362 31.472 0.751 1.00 72.19 93 LYS A N 1
ATOM 743 C CA . LYS A 1 93 ? 44.106 32.218 -0.486 1.00 72.19 93 LYS A CA 1
ATOM 744 C C . LYS A 1 93 ? 43.443 31.252 -1.470 1.00 72.19 93 LYS A C 1
ATOM 746 O O . LYS A 1 93 ? 43.994 30.184 -1.723 1.00 72.19 93 LYS A O 1
ATOM 751 N N . MET A 1 94 ? 42.265 31.607 -1.981 1.00 69.19 94 MET A N 1
ATOM 752 C CA . MET A 1 94 ? 41.592 30.817 -3.014 1.00 69.19 94 MET A CA 1
ATOM 753 C C . MET A 1 94 ? 42.543 30.674 -4.204 1.00 69.19 94 MET A C 1
ATOM 755 O O . MET A 1 94 ? 43.043 31.681 -4.715 1.00 69.19 94 MET A O 1
ATOM 759 N N . PHE A 1 95 ? 42.830 29.437 -4.610 1.00 76.19 95 PHE A N 1
ATOM 760 C CA . PHE A 1 95 ? 43.607 29.199 -5.818 1.00 76.19 95 PHE A CA 1
ATOM 761 C C . PHE A 1 95 ? 42.746 29.645 -6.997 1.00 76.19 95 PHE A C 1
ATOM 763 O O . PHE A 1 95 ? 41.605 29.206 -7.135 1.00 76.19 95 PHE A O 1
ATOM 770 N N . LYS A 1 96 ? 43.252 30.581 -7.801 1.00 79.31 96 LYS A N 1
ATOM 771 C CA . LYS A 1 96 ? 42.553 30.999 -9.014 1.00 79.31 96 LYS A CA 1
ATOM 772 C C . LYS A 1 96 ? 42.639 29.840 -9.995 1.00 79.31 96 LYS A C 1
ATOM 774 O O . LYS A 1 96 ? 43.734 29.466 -10.402 1.00 79.31 96 LYS A O 1
ATOM 779 N N . VAL A 1 97 ? 41.495 29.266 -10.329 1.00 77.44 97 VAL A N 1
ATOM 780 C CA . VAL A 1 97 ? 41.395 28.188 -11.309 1.00 77.44 97 VAL A CA 1
ATOM 781 C C . VAL A 1 97 ? 40.866 28.767 -12.624 1.00 77.44 97 VAL A C 1
ATOM 783 O O . VAL A 1 97 ? 40.091 29.722 -12.593 1.00 77.44 97 VAL A O 1
ATOM 786 N N . ASP A 1 98 ? 41.314 28.232 -13.766 1.00 80.25 98 ASP A N 1
ATOM 787 C CA . ASP A 1 98 ? 40.801 28.608 -15.093 1.00 80.25 98 ASP A CA 1
ATOM 788 C C . ASP A 1 98 ? 39.284 28.349 -15.151 1.00 80.25 98 ASP A C 1
ATOM 790 O O . ASP A 1 98 ? 38.804 27.301 -14.709 1.00 80.25 98 ASP A O 1
ATOM 794 N N . ASN A 1 99 ? 38.533 29.294 -15.720 1.00 74.62 99 ASN A N 1
ATOM 795 C CA . ASN A 1 99 ? 37.077 29.225 -15.866 1.00 74.62 99 ASN A CA 1
ATOM 796 C C . ASN A 1 99 ? 36.601 27.959 -16.599 1.00 74.62 99 ASN A C 1
ATOM 798 O O . ASN A 1 99 ? 35.439 27.590 -16.476 1.00 74.62 99 ASN A O 1
ATOM 802 N N . ARG A 1 100 ? 37.484 27.291 -17.350 1.00 79.81 100 ARG A N 1
ATOM 803 C CA . ARG A 1 100 ? 37.186 26.062 -18.097 1.00 79.81 100 ARG A CA 1
ATOM 804 C C . ARG A 1 100 ? 37.299 24.769 -17.286 1.00 79.81 100 ARG A C 1
ATOM 806 O O . ARG A 1 100 ? 36.991 23.715 -17.836 1.00 79.81 100 ARG A O 1
ATOM 813 N N . ILE A 1 101 ? 37.724 24.794 -16.016 1.00 80.94 101 ILE A N 1
ATOM 814 C CA . ILE A 1 101 ? 37.966 23.550 -15.252 1.00 80.94 101 ILE A CA 1
ATOM 815 C C . ILE A 1 101 ? 36.729 22.650 -15.139 1.00 80.94 101 ILE A C 1
ATOM 817 O O . ILE A 1 101 ? 36.848 21.431 -15.088 1.00 80.94 101 ILE A O 1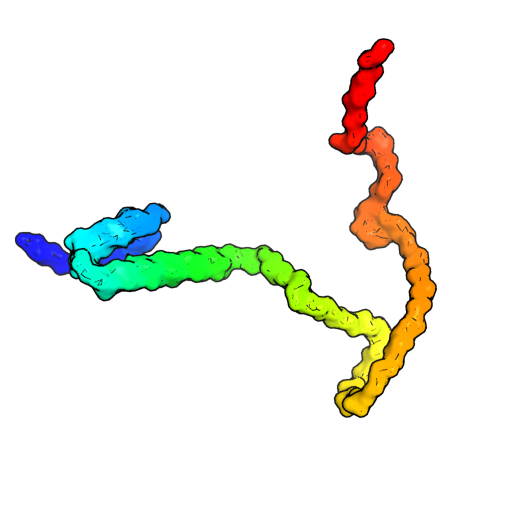
ATOM 821 N N . LEU A 1 102 ? 35.536 23.239 -15.137 1.00 79.38 102 LEU A N 1
ATOM 822 C CA . LEU A 1 102 ? 34.276 22.506 -15.042 1.00 79.38 102 LEU A CA 1
ATOM 823 C C . LEU A 1 102 ? 33.755 22.025 -16.410 1.00 79.38 102 LEU A C 1
ATOM 825 O O . LEU A 1 102 ? 32.615 21.584 -16.512 1.00 79.38 102 LEU A O 1
ATOM 829 N N . GLY A 1 103 ? 34.568 22.117 -17.468 1.00 79.12 103 GLY A N 1
ATOM 830 C CA . GLY A 1 103 ? 34.224 21.639 -18.810 1.00 79.12 103 GLY A CA 1
ATOM 831 C C . GLY A 1 103 ? 33.248 22.534 -19.581 1.00 79.12 103 GLY A C 1
ATOM 832 O O . GLY A 1 103 ? 32.844 22.177 -20.684 1.00 79.12 103 GLY A O 1
ATOM 833 N N . PHE A 1 104 ? 32.886 23.701 -19.043 1.00 72.31 104 PHE A N 1
ATOM 834 C CA . PHE A 1 104 ? 32.105 24.726 -19.733 1.00 72.31 104 PHE A CA 1
ATOM 835 C C . PHE A 1 104 ? 32.891 26.041 -19.782 1.00 72.31 104 PHE A C 1
ATOM 837 O O . PHE A 1 104 ? 33.603 26.377 -18.839 1.00 72.31 104 PHE A O 1
ATOM 844 N N . SER A 1 105 ? 32.784 26.798 -20.877 1.00 69.75 105 SER A N 1
ATOM 845 C CA . SER A 1 105 ? 33.320 28.162 -20.944 1.00 69.75 105 SER A CA 1
ATOM 846 C C . SER A 1 105 ? 32.189 29.175 -20.847 1.00 69.75 105 SER A C 1
ATOM 848 O O . SER A 1 105 ? 31.178 29.036 -21.527 1.00 69.75 105 SER A O 1
ATOM 850 N N . VAL A 1 106 ? 32.383 30.220 -20.042 1.00 66.94 106 VAL A N 1
ATOM 851 C CA . VAL A 1 106 ? 31.427 31.336 -19.894 1.00 66.94 106 VAL A CA 1
ATOM 852 C C . VAL A 1 106 ? 31.511 32.320 -21.071 1.00 66.94 106 VAL A C 1
ATOM 854 O O . VAL A 1 106 ? 30.637 33.161 -21.251 1.00 66.94 106 VAL A O 1
ATOM 857 N N . THR A 1 107 ? 32.543 32.212 -21.911 1.00 66.81 107 THR A N 1
ATOM 858 C CA . THR A 1 107 ? 32.601 32.944 -23.177 1.00 66.81 107 THR A CA 1
ATOM 859 C C . THR A 1 107 ? 31.485 32.447 -24.087 1.00 66.81 107 THR A C 1
ATOM 861 O O . THR A 1 107 ? 31.468 31.267 -24.445 1.00 66.81 107 THR A O 1
ATOM 864 N N . ALA A 1 108 ? 30.557 33.341 -24.437 1.00 59.75 108 ALA A N 1
ATOM 865 C CA . ALA A 1 108 ? 29.529 33.066 -25.429 1.00 59.75 108 ALA A CA 1
ATOM 866 C C . ALA A 1 108 ? 30.214 32.595 -26.719 1.00 59.75 108 ALA A C 1
ATOM 868 O O . ALA A 1 108 ? 31.054 33.303 -27.276 1.00 59.75 108 ALA A O 1
ATOM 869 N N . ALA A 1 109 ? 29.908 31.374 -27.156 1.00 62.34 109 ALA A N 1
ATOM 870 C CA . ALA A 1 109 ? 30.313 30.941 -28.482 1.00 62.34 109 ALA A CA 1
ATOM 871 C C . ALA A 1 109 ? 29.482 31.755 -29.487 1.00 62.34 109 ALA A C 1
ATOM 873 O O . ALA A 1 109 ? 28.262 31.789 -29.326 1.00 62.34 109 ALA A O 1
ATOM 874 N N . PRO A 1 110 ? 30.090 32.404 -30.496 1.00 62.47 110 PRO A N 1
ATOM 875 C CA . PRO A 1 110 ? 29.356 33.240 -31.452 1.00 62.47 110 PRO A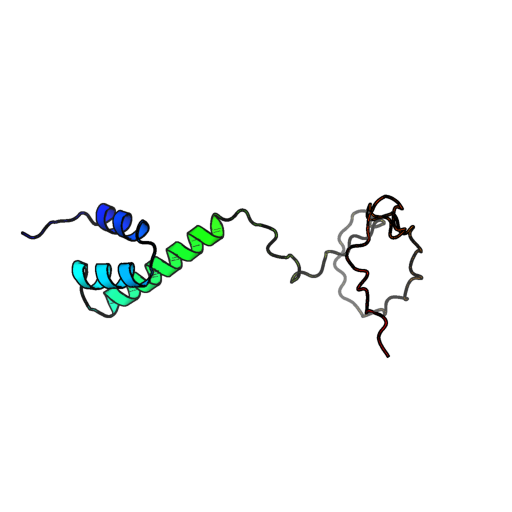 CA 1
ATOM 876 C C . PRO A 1 110 ? 28.274 32.457 -32.215 1.00 62.47 110 PRO A C 1
ATOM 878 O O . PRO A 1 110 ? 27.290 33.042 -32.653 1.00 62.47 110 PRO A O 1
ATOM 881 N N . ASP A 1 111 ? 28.409 31.129 -32.287 1.00 66.69 111 ASP A N 1
ATOM 882 C CA . ASP A 1 111 ? 27.451 30.221 -32.929 1.00 66.69 111 ASP A CA 1
ATOM 883 C C . ASP A 1 111 ? 26.331 29.732 -31.988 1.00 66.69 111 ASP A C 1
ATOM 885 O O . ASP A 1 111 ? 25.466 28.950 -32.387 1.00 66.69 111 ASP A O 1
ATOM 889 N N . ARG A 1 112 ? 26.343 30.136 -30.710 1.00 62.88 112 ARG A N 1
ATOM 890 C CA . ARG A 1 112 ? 25.336 29.754 -29.713 1.00 62.88 112 ARG A CA 1
ATOM 891 C C . ARG A 1 112 ? 24.596 30.987 -29.221 1.00 62.88 112 ARG A C 1
ATOM 893 O O . ARG A 1 112 ? 25.154 31.805 -28.496 1.00 62.88 112 ARG A O 1
ATOM 900 N N . ILE A 1 113 ? 23.312 31.078 -29.563 1.00 59.66 113 ILE A N 1
ATOM 901 C CA . ILE A 1 113 ? 22.440 32.133 -29.046 1.00 59.66 113 ILE A CA 1
ATOM 902 C C . ILE A 1 113 ? 22.326 31.973 -27.522 1.00 59.66 113 ILE A C 1
ATOM 904 O O . ILE A 1 113 ? 22.018 30.888 -27.019 1.00 59.66 113 ILE A O 1
ATOM 908 N N . ASN A 1 114 ? 22.578 33.044 -26.772 1.00 59.88 114 ASN A N 1
ATOM 909 C CA . ASN A 1 114 ? 22.288 33.071 -25.344 1.00 59.88 114 ASN A CA 1
ATOM 910 C C . ASN A 1 114 ? 20.770 33.238 -25.190 1.00 59.88 114 ASN A C 1
ATOM 912 O O . ASN A 1 114 ? 20.242 34.328 -25.369 1.00 59.88 114 ASN A O 1
ATOM 916 N N . VAL A 1 115 ? 20.056 32.166 -24.839 1.00 61.06 115 VAL A N 1
ATOM 917 C CA . VAL A 1 115 ? 18.577 32.143 -24.698 1.00 61.06 115 VAL A CA 1
ATOM 918 C C . VAL A 1 115 ? 18.069 33.007 -23.517 1.00 61.06 115 VAL A C 1
ATOM 920 O O . VAL A 1 115 ?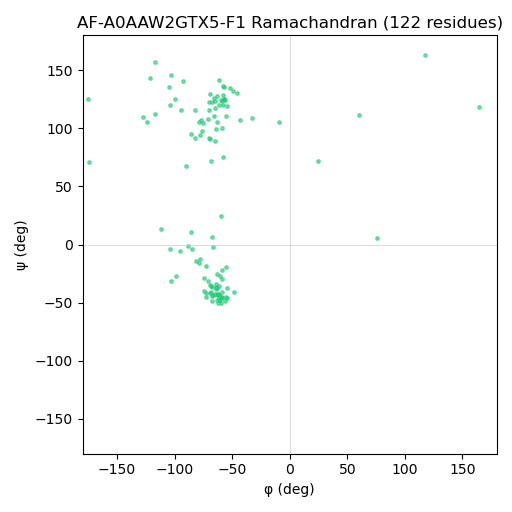 16.895 32.971 -23.164 1.00 61.06 115 VAL A O 1
ATOM 923 N N . GLY A 1 116 ? 18.958 33.760 -22.864 1.00 59.03 116 GLY A N 1
ATOM 924 C CA . GLY A 1 116 ? 18.663 34.621 -21.719 1.00 59.03 116 GLY A CA 1
ATOM 925 C C . GLY A 1 116 ? 18.593 36.115 -22.031 1.00 59.03 116 GLY A C 1
ATOM 926 O O . GLY A 1 116 ? 18.290 36.872 -21.110 1.00 59.03 116 GLY A O 1
ATOM 927 N N . ASP A 1 117 ? 18.866 36.550 -23.267 1.00 59.38 117 ASP A N 1
ATOM 928 C CA . ASP A 1 117 ? 18.768 37.971 -23.612 1.00 59.38 117 ASP A CA 1
ATOM 929 C C . ASP A 1 117 ? 17.286 38.344 -23.765 1.00 59.38 117 ASP A C 1
ATOM 931 O O . ASP A 1 117 ? 16.627 38.025 -24.755 1.00 59.38 117 ASP A O 1
ATOM 935 N N . ARG A 1 118 ? 16.711 38.911 -22.700 1.00 59.19 118 ARG A N 1
ATOM 936 C CA . ARG A 1 118 ? 15.357 39.465 -22.723 1.00 59.19 118 ARG A CA 1
ATOM 937 C C . ARG A 1 118 ? 15.433 40.833 -23.382 1.00 59.19 118 ARG A C 1
ATOM 939 O O . ARG A 1 118 ? 15.866 41.791 -22.749 1.00 59.19 118 ARG A O 1
ATOM 946 N N . ASP A 1 119 ? 14.968 40.900 -24.620 1.00 64.94 119 ASP A N 1
ATOM 947 C CA . ASP A 1 119 ? 14.691 42.153 -25.312 1.00 64.94 119 ASP A CA 1
ATOM 948 C C . ASP A 1 119 ? 13.556 42.884 -24.568 1.00 64.94 119 ASP A C 1
ATOM 950 O O . ASP A 1 119 ? 12.382 42.507 -24.638 1.00 64.94 119 ASP A O 1
ATOM 954 N N . TYR A 1 120 ? 13.916 43.866 -23.739 1.00 63.69 120 TYR A N 1
ATOM 955 C CA . TYR A 1 120 ? 12.958 44.822 -23.198 1.00 63.69 120 TYR A CA 1
ATOM 956 C C . TYR A 1 120 ? 12.764 45.889 -24.269 1.00 63.69 120 TYR A C 1
ATOM 958 O O . TYR A 1 120 ? 13.529 46.848 -24.330 1.00 63.69 120 TYR A O 1
ATOM 966 N N . GLY A 1 121 ? 11.761 45.664 -25.121 1.00 54.53 121 GLY A N 1
ATOM 967 C CA . GLY A 1 121 ? 11.442 46.519 -26.256 1.00 54.53 121 GLY A CA 1
ATOM 968 C C . GLY A 1 121 ? 11.447 48.009 -25.907 1.00 54.53 121 GLY A C 1
ATOM 969 O O . GLY A 1 121 ? 10.841 48.446 -24.926 1.00 54.53 121 GLY A O 1
ATOM 970 N N . GLU A 1 122 ? 12.151 48.767 -26.740 1.00 56.41 122 GLU A N 1
ATOM 971 C CA . GLU A 1 122 ? 12.188 50.223 -26.753 1.00 56.41 122 GLU A CA 1
ATOM 972 C C . GLU A 1 122 ? 10.781 50.773 -27.036 1.00 56.41 122 GLU A C 1
ATOM 974 O O . GLU A 1 122 ? 10.159 50.465 -28.053 1.00 56.41 122 GLU A O 1
ATOM 979 N N . GLY A 1 123 ? 10.259 51.558 -26.099 1.00 56.53 123 GLY A N 1
ATOM 980 C CA . GLY A 1 123 ? 8.928 52.143 -26.190 1.00 56.53 123 GLY A CA 1
ATOM 981 C C . GLY A 1 123 ? 8.665 53.097 -25.034 1.00 56.53 123 GLY A C 1
ATOM 982 O O . GLY A 1 123 ? 7.881 52.779 -24.139 1.00 56.53 123 GLY A O 1
ATOM 983 N N . VAL A 1 124 ? 9.336 54.250 -25.060 1.00 45.47 124 VAL A N 1
ATOM 984 C CA . VAL A 1 124 ? 8.870 55.488 -24.416 1.00 45.47 124 VAL A CA 1
ATOM 985 C C . VAL A 1 124 ? 8.726 56.576 -25.464 1.00 45.47 124 VAL A C 1
ATOM 987 O O . VAL A 1 124 ? 9.618 56.665 -26.335 1.00 45.47 124 VAL A O 1
#

InterPro domains:
  IPR051640 GRB10-interacting GYF [PTHR14445] (6-102)

Radius of gyration: 30.12 Å; Cα contacts (8 Å, |Δi|>4): 29; chains: 1; bounding box: 72×74×54 Å

Secondary structure (DSSP, 8-state):
------HHHHHHHHHH--SHHHHHHHHHHHT-SSHHHHHHHHHHHHHHHHHHHHHS------GGGSPPP---TT--S----------PPP-PPPP---TTTTS--SSPPTTS--TT--------

Mean predicted aligned error: 20.34 Å

Solvent-accessible surface area (backbone atoms only — not comparable to full-atom values): 8607 Å² total; per-residue (Å²): 133,84,76,81,70,50,67,70,58,53,57,52,56,53,67,72,50,87,52,74,63,57,42,44,49,52,36,33,74,76,75,31,90,42,73,65,42,55,48,49,42,50,52,50,53,52,54,51,50,52,53,56,59,67,68,42,75,83,71,71,77,63,69,80,85,48,83,77,81,84,82,61,98,80,71,75,91,75,92,77,94,73,92,74,80,93,71,83,79,78,84,70,80,79,80,87,71,69,77,50,77,83,79,48,66,87,68,78,50,95,92,49,83,69,93,75,76,75,82,76,75,91,83,130